Protein AF-A0A7S3FBU4-F1 (afdb_monomer_lite)

InterPro domains:
  IPR026983 Dynein heavy chain [PTHR22878] (1-95)
  IPR027417 P-loop containing nucleoside triphosphate hydrolase [G3DSA:3.40.50.300] (1-99)
  IPR035706 Dynein heavy chain, ATP-binding dynein motor region [PF12781] (2-96)

Structure (mmCIF, N/CA/C/O backbone):
data_AF-A0A7S3FBU4-F1
#
_entry.id   AF-A0A7S3FBU4-F1
#
loop_
_atom_site.group_PDB
_atom_site.id
_atom_site.type_symbol
_atom_site.label_atom_id
_atom_site.label_alt_id
_atom_site.label_comp_id
_atom_site.label_asym_id
_atom_site.label_entity_id
_atom_site.label_seq_id
_atom_site.pdbx_PDB_ins_code
_atom_site.Cartn_x
_atom_site.Cartn_y
_atom_site.Cartn_z
_atom_site.occupancy
_atom_site.B_iso_or_equiv
_atom_site.auth_seq_id
_atom_site.auth_comp_id
_atom_site.auth_asym_id
_atom_site.auth_atom_id
_atom_site.pdbx_PDB_model_num
ATOM 1 N N . ALA A 1 1 ? -0.542 17.157 -11.291 1.00 58.22 1 ALA A N 1
ATOM 2 C CA . ALA A 1 1 ? -0.640 16.831 -9.850 1.00 58.22 1 ALA A CA 1
ATOM 3 C C . ALA A 1 1 ? -2.084 16.682 -9.351 1.00 58.22 1 ALA A C 1
ATOM 5 O O . ALA A 1 1 ? -2.308 15.803 -8.535 1.00 58.22 1 ALA A O 1
ATOM 6 N N . ALA A 1 2 ? -3.056 17.465 -9.848 1.00 55.47 2 ALA A N 1
ATOM 7 C CA . ALA A 1 2 ? -4.436 17.480 -9.332 1.00 55.47 2 ALA A CA 1
ATOM 8 C C . ALA A 1 2 ? -5.187 16.129 -9.352 1.00 55.47 2 ALA A C 1
ATOM 10 O O . ALA A 1 2 ? -6.014 15.890 -8.480 1.00 55.47 2 ALA A O 1
ATOM 11 N N . ILE A 1 3 ? -4.896 15.242 -10.313 1.00 59.12 3 ILE A N 1
ATOM 12 C CA . ILE A 1 3 ? -5.563 13.932 -10.429 1.00 59.12 3 ILE A CA 1
ATOM 13 C C . ILE A 1 3 ? -5.143 13.005 -9.277 1.00 59.12 3 ILE A C 1
ATOM 15 O O . ILE A 1 3 ? -6.001 12.506 -8.565 1.00 59.12 3 ILE A O 1
ATOM 19 N N . ILE A 1 4 ? -3.838 12.870 -9.010 1.00 59.28 4 ILE A N 1
ATOM 20 C CA . ILE A 1 4 ? -3.299 11.992 -7.949 1.00 59.28 4 ILE A CA 1
ATOM 21 C C . ILE A 1 4 ? -3.897 12.326 -6.573 1.00 59.28 4 ILE A C 1
ATOM 23 O O . ILE A 1 4 ? -4.093 11.439 -5.754 1.00 59.28 4 ILE A O 1
ATOM 27 N N . THR A 1 5 ? -4.226 13.597 -6.340 1.00 59.75 5 THR A N 1
ATOM 28 C CA . THR A 1 5 ? -4.751 14.093 -5.064 1.00 59.75 5 THR A CA 1
ATOM 29 C C . THR A 1 5 ? -6.278 14.077 -4.952 1.00 59.75 5 THR A C 1
ATOM 31 O O . THR A 1 5 ? -6.781 14.282 -3.858 1.00 59.75 5 THR A O 1
ATOM 34 N N . LYS A 1 6 ? -7.033 13.898 -6.050 1.00 61.91 6 LYS A N 1
ATOM 35 C CA . LYS A 1 6 ? -8.511 14.014 -6.056 1.00 61.91 6 LYS A CA 1
ATOM 36 C C . LYS A 1 6 ? -9.246 12.824 -6.693 1.00 61.91 6 LYS A C 1
A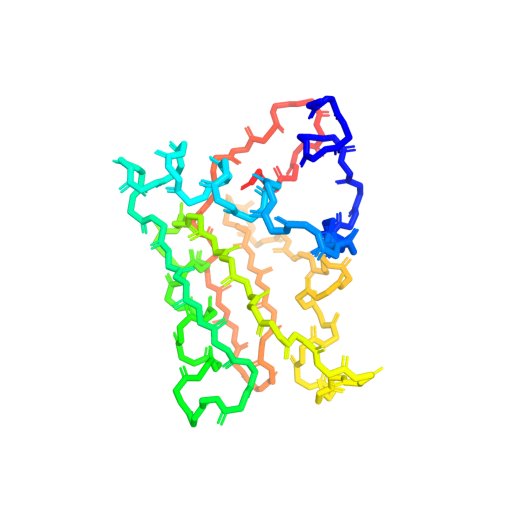TOM 38 O O . LYS A 1 6 ? -10.417 12.940 -7.050 1.00 61.91 6 LYS A O 1
ATOM 43 N N . CYS A 1 7 ? -8.595 11.674 -6.867 1.00 63.25 7 CYS A N 1
ATOM 44 C CA . CYS A 1 7 ? -9.251 10.501 -7.445 1.00 63.25 7 CYS A CA 1
ATOM 45 C C . CYS A 1 7 ? -10.197 9.800 -6.455 1.00 63.25 7 CYS A C 1
ATOM 47 O O . CYS A 1 7 ? -9.902 9.638 -5.271 1.00 63.25 7 CYS A O 1
ATOM 49 N N . SER A 1 8 ? -11.330 9.311 -6.970 1.00 66.06 8 SER A N 1
ATOM 50 C CA . SER A 1 8 ? -12.269 8.459 -6.228 1.00 66.06 8 SER A CA 1
ATOM 51 C C . SER A 1 8 ? -11.727 7.045 -5.996 1.00 66.06 8 SER A C 1
ATOM 53 O O . SER A 1 8 ? -12.088 6.419 -5.005 1.00 66.06 8 SER A O 1
ATOM 55 N N . ARG A 1 9 ? -10.807 6.571 -6.845 1.00 74.56 9 ARG A N 1
ATOM 56 C CA . ARG A 1 9 ? -10.044 5.315 -6.712 1.00 74.56 9 ARG A CA 1
ATOM 57 C C . ARG A 1 9 ? -8.551 5.610 -6.583 1.00 74.56 9 ARG A C 1
ATOM 59 O O . ARG A 1 9 ? -8.116 6.704 -6.931 1.00 74.56 9 ARG A O 1
ATOM 66 N N . TRP A 1 10 ? -7.761 4.638 -6.136 1.00 84.56 10 TRP A N 1
ATOM 67 C CA . TRP A 1 10 ? -6.304 4.784 -6.153 1.00 84.56 10 TRP A CA 1
ATOM 68 C C . TRP A 1 10 ? -5.800 4.962 -7.596 1.00 84.56 10 TRP A C 1
ATOM 70 O O . TRP A 1 10 ? -6.209 4.195 -8.474 1.00 84.56 10 TRP A O 1
ATOM 80 N N . PRO A 1 11 ? -4.961 5.975 -7.877 1.00 85.81 11 PRO A N 1
ATOM 81 C CA . PRO A 1 11 ? -4.502 6.245 -9.231 1.00 85.81 11 PRO A CA 1
ATOM 82 C C . PRO A 1 11 ? -3.536 5.154 -9.705 1.00 85.81 11 PRO A C 1
ATOM 84 O O . PRO A 1 11 ? -2.518 4.894 -9.068 1.00 85.81 11 PRO A O 1
ATOM 87 N N . LEU A 1 12 ? -3.828 4.559 -10.862 1.00 87.19 12 LEU A N 1
ATOM 88 C CA . LEU A 1 12 ? -2.881 3.715 -11.585 1.00 87.19 12 LEU A CA 1
ATOM 89 C C . LEU A 1 12 ? -2.053 4.590 -12.528 1.00 87.19 12 LEU A C 1
ATOM 91 O O . LEU A 1 12 ? -2.605 5.310 -13.359 1.00 87.19 12 LEU A O 1
ATOM 95 N N . ILE A 1 13 ? -0.729 4.522 -12.405 1.00 87.44 13 ILE A N 1
ATOM 96 C CA . ILE A 1 13 ? 0.197 5.304 -13.225 1.00 87.44 13 ILE A CA 1
ATOM 97 C C . ILE A 1 13 ? 0.905 4.366 -14.203 1.00 87.44 13 ILE A C 1
ATOM 99 O O . ILE A 1 13 ? 1.631 3.465 -13.789 1.00 87.44 13 ILE A O 1
ATOM 103 N N . ILE A 1 14 ? 0.722 4.612 -15.501 1.00 87.69 14 ILE A N 1
ATOM 104 C CA . ILE A 1 14 ? 1.491 3.972 -16.573 1.00 87.69 14 ILE A CA 1
ATOM 105 C C . ILE A 1 14 ? 2.615 4.936 -16.956 1.00 87.69 14 ILE A C 1
ATOM 107 O O . ILE A 1 14 ? 2.371 5.958 -17.594 1.00 87.69 14 ILE A O 1
ATOM 111 N N . ASP A 1 15 ? 3.838 4.634 -16.526 1.00 85.00 15 ASP A N 1
ATOM 112 C CA . ASP A 1 15 ? 4.996 5.522 -16.667 1.00 85.00 15 ASP A CA 1
ATOM 113 C C . ASP A 1 15 ? 6.172 4.802 -17.348 1.00 85.00 15 ASP A C 1
ATOM 115 O O . ASP A 1 15 ? 7.029 4.234 -16.667 1.00 85.00 15 ASP A O 1
ATOM 119 N N . PRO A 1 16 ? 6.240 4.809 -18.693 1.00 82.75 16 PRO A N 1
ATOM 120 C CA . PRO A 1 16 ? 7.308 4.134 -19.430 1.00 82.75 16 PRO A CA 1
ATOM 121 C C . PRO A 1 16 ? 8.690 4.767 -19.207 1.00 82.75 16 PRO A C 1
ATOM 123 O O . PRO A 1 16 ? 9.701 4.121 -19.465 1.00 82.75 16 PRO A O 1
ATOM 126 N N . GLN A 1 17 ? 8.751 6.020 -18.740 1.00 87.25 17 GLN A N 1
ATOM 127 C CA . GLN A 1 17 ? 10.003 6.754 -18.519 1.00 87.25 17 GLN A CA 1
ATOM 128 C C . GLN A 1 17 ? 10.425 6.791 -17.041 1.00 87.25 17 GLN A C 1
ATOM 130 O O . GLN A 1 17 ? 11.467 7.362 -16.721 1.00 87.25 17 GLN A O 1
ATOM 135 N N . LEU A 1 18 ? 9.632 6.195 -16.143 1.00 87.62 18 LEU A N 1
ATOM 136 C CA . LEU A 1 18 ? 9.840 6.150 -14.689 1.00 87.62 18 LEU A CA 1
ATOM 137 C C . LEU A 1 18 ? 9.984 7.528 -14.007 1.00 87.62 18 LEU A C 1
ATOM 139 O O . LEU A 1 18 ? 10.452 7.615 -12.865 1.00 87.62 18 LEU A O 1
ATOM 143 N N . GLN A 1 19 ? 9.584 8.616 -14.671 1.00 88.50 19 GLN A N 1
ATOM 144 C CA . GLN A 1 19 ? 9.700 9.972 -14.129 1.00 88.50 19 GLN A CA 1
ATOM 145 C C . GLN A 1 19 ? 8.674 10.237 -13.023 1.00 88.50 19 GLN A C 1
ATOM 147 O O . GLN A 1 19 ? 9.018 10.801 -11.983 1.00 88.50 19 GLN A O 1
ATOM 152 N N . GLY A 1 20 ? 7.430 9.799 -13.218 1.00 87.50 20 GLY A N 1
ATOM 153 C CA . GLY A 1 20 ? 6.351 9.905 -12.242 1.00 87.50 20 GLY A CA 1
ATOM 154 C C . GLY A 1 20 ? 6.623 9.059 -11.003 1.00 87.50 20 GLY A C 1
ATOM 155 O O . GLY A 1 20 ? 6.521 9.564 -9.886 1.00 87.50 20 GLY A O 1
ATOM 156 N N . VAL A 1 21 ? 7.065 7.813 -11.188 1.00 89.38 21 VAL A N 1
ATOM 157 C CA . VAL A 1 21 ? 7.462 6.932 -10.074 1.00 89.38 21 VAL A CA 1
ATOM 158 C C . VAL A 1 21 ? 8.611 7.551 -9.273 1.00 89.38 21 VAL A C 1
ATOM 160 O O . VAL A 1 21 ? 8.538 7.648 -8.046 1.00 89.38 21 VAL A O 1
ATOM 163 N N . THR A 1 22 ? 9.652 8.039 -9.955 1.00 91.31 22 THR A N 1
ATOM 164 C CA . THR A 1 22 ? 10.797 8.692 -9.300 1.00 91.31 22 THR A CA 1
ATOM 165 C C . THR A 1 22 ? 10.376 9.950 -8.543 1.00 91.31 22 THR A C 1
ATOM 167 O O . THR A 1 22 ? 10.855 10.196 -7.435 1.00 91.31 22 THR A O 1
ATOM 170 N N . TRP A 1 23 ? 9.475 10.746 -9.119 1.00 90.12 23 TRP A N 1
ATOM 171 C CA . TRP A 1 23 ? 8.957 11.950 -8.482 1.00 90.12 23 TRP A CA 1
ATOM 172 C C . TRP A 1 23 ? 8.144 11.632 -7.220 1.00 90.12 23 TRP A C 1
ATOM 174 O O . TRP A 1 23 ? 8.399 12.245 -6.185 1.00 90.12 23 TRP A O 1
ATOM 184 N N . ILE A 1 24 ? 7.242 10.642 -7.266 1.00 89.62 24 ILE A N 1
ATOM 185 C CA . ILE A 1 24 ? 6.454 10.204 -6.098 1.00 89.62 24 ILE A CA 1
ATOM 186 C C . ILE A 1 24 ? 7.376 9.701 -4.993 1.00 89.62 24 ILE A C 1
ATOM 188 O O . ILE A 1 24 ? 7.253 10.144 -3.854 1.00 89.62 24 ILE A O 1
ATOM 192 N N . ARG A 1 25 ? 8.349 8.841 -5.327 1.00 90.44 25 ARG A N 1
ATOM 193 C CA . ARG A 1 25 ? 9.317 8.342 -4.343 1.00 90.44 25 ARG A CA 1
ATOM 194 C C . ARG A 1 25 ? 10.069 9.477 -3.661 1.00 90.44 25 ARG A C 1
ATOM 196 O O . ARG A 1 25 ? 10.136 9.511 -2.440 1.00 90.44 25 ARG A O 1
ATOM 203 N N . LYS A 1 26 ? 10.604 10.427 -4.433 1.00 91.06 26 LYS A N 1
ATOM 204 C CA . LYS A 1 26 ? 11.327 11.576 -3.869 1.00 91.06 26 LYS A CA 1
ATOM 205 C C . LYS A 1 26 ? 10.431 12.443 -2.987 1.00 91.06 26 LYS A C 1
ATOM 207 O O . LYS A 1 26 ? 10.881 12.892 -1.940 1.00 91.06 26 LYS A O 1
ATOM 212 N N . ARG A 1 27 ? 9.187 12.677 -3.410 1.00 88.81 27 ARG A N 1
ATOM 213 C CA . ARG A 1 27 ? 8.239 13.534 -2.694 1.00 88.81 27 ARG A CA 1
ATOM 214 C C . ARG A 1 27 ? 7.745 12.907 -1.392 1.00 88.81 27 ARG A C 1
ATOM 216 O O . ARG A 1 27 ? 7.707 13.598 -0.386 1.00 88.81 27 ARG A O 1
ATOM 223 N N . GLU A 1 28 ? 7.384 11.627 -1.411 1.00 88.94 28 GLU A N 1
ATOM 224 C CA . GLU A 1 28 ? 6.739 10.951 -0.278 1.00 88.94 28 GLU A CA 1
ATOM 225 C C . GLU A 1 28 ? 7.728 10.205 0.630 1.00 88.94 28 GLU A C 1
ATOM 227 O O . GLU A 1 28 ? 7.360 9.774 1.720 1.00 88.94 28 GLU A O 1
ATOM 232 N N . SER A 1 29 ? 9.005 10.074 0.244 1.00 89.69 29 SER A N 1
ATOM 233 C CA . SER A 1 29 ? 10.020 9.436 1.099 1.00 89.69 29 SER A CA 1
ATOM 234 C C . SER A 1 29 ? 10.156 10.118 2.463 1.00 89.69 29 SER A C 1
ATOM 236 O O . SER A 1 29 ? 10.432 9.434 3.444 1.00 89.69 29 SER A O 1
ATOM 238 N N . VAL A 1 30 ? 9.957 11.437 2.542 1.00 89.69 30 VAL A N 1
ATOM 239 C CA . VAL A 1 30 ? 9.991 12.184 3.813 1.00 89.69 30 VAL A CA 1
ATOM 240 C C . VAL A 1 30 ? 8.790 11.878 4.713 1.00 89.69 30 VAL A C 1
ATOM 242 O O . VAL A 1 30 ? 8.883 12.049 5.923 1.00 89.69 30 VAL A O 1
ATOM 245 N N . ASN A 1 31 ? 7.698 11.372 4.133 1.00 87.44 31 ASN A N 1
ATOM 246 C CA . ASN A 1 31 ? 6.469 10.979 4.822 1.00 87.44 31 ASN A CA 1
ATOM 247 C C . ASN A 1 31 ? 6.447 9.476 5.162 1.00 87.44 31 ASN A C 1
ATOM 249 O O . ASN A 1 31 ? 5.414 8.953 5.568 1.00 87.44 31 ASN A O 1
ATOM 253 N N . GLY A 1 32 ? 7.566 8.763 4.978 1.00 90.06 32 GLY A N 1
ATOM 254 C CA . GLY A 1 32 ? 7.662 7.335 5.285 1.00 90.06 32 GLY A CA 1
ATOM 255 C C . GLY A 1 32 ? 7.065 6.414 4.218 1.00 90.06 32 GLY A C 1
ATOM 256 O O . GLY A 1 32 ? 6.573 5.343 4.564 1.00 90.06 32 GLY A O 1
ATOM 257 N N . LEU A 1 33 ? 7.112 6.812 2.938 1.00 92.19 33 LEU A N 1
ATOM 258 C CA . LEU A 1 33 ? 6.624 6.011 1.808 1.00 92.19 33 LEU A CA 1
ATOM 259 C C . LEU A 1 33 ? 7.043 4.534 1.893 1.00 92.19 33 LEU A C 1
ATOM 261 O O . LEU A 1 33 ? 8.227 4.197 1.828 1.00 92.19 33 LEU A O 1
ATOM 265 N N . ILE A 1 34 ? 6.051 3.649 1.901 1.00 93.75 34 ILE A N 1
ATOM 266 C CA . ILE A 1 34 ? 6.232 2.210 1.742 1.00 93.75 34 ILE A CA 1
ATOM 267 C C . ILE A 1 34 ? 6.173 1.893 0.247 1.00 93.75 34 ILE A C 1
ATOM 269 O O . ILE A 1 34 ? 5.146 2.078 -0.399 1.00 93.75 34 ILE A O 1
ATOM 273 N N . SER A 1 35 ? 7.281 1.415 -0.320 1.00 93.50 35 SER A N 1
ATOM 274 C CA . SER A 1 35 ? 7.327 0.911 -1.700 1.00 93.50 35 SER A CA 1
ATOM 275 C C . SER A 1 35 ? 7.370 -0.612 -1.689 1.00 93.50 35 SER A C 1
ATOM 277 O O . SER A 1 35 ? 8.258 -1.199 -1.070 1.00 93.50 35 SER A O 1
ATOM 279 N N . VAL A 1 36 ? 6.426 -1.261 -2.366 1.00 94.56 36 VAL A N 1
ATOM 280 C CA . VAL A 1 36 ? 6.335 -2.726 -2.404 1.00 94.56 36 VAL A CA 1
ATOM 281 C C . VAL A 1 36 ? 5.931 -3.208 -3.795 1.00 94.56 36 VAL A C 1
ATOM 283 O O . VAL A 1 36 ? 5.311 -2.469 -4.549 1.00 94.56 36 VAL A O 1
ATOM 286 N N . GLN A 1 37 ? 6.308 -4.431 -4.165 1.00 93.12 37 GLN A N 1
ATOM 287 C CA . GLN A 1 37 ? 5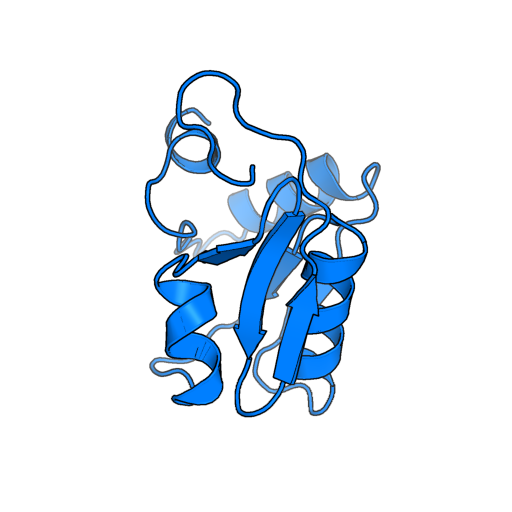.885 -5.072 -5.416 1.00 93.12 37 GLN A CA 1
ATOM 288 C C . GLN A 1 37 ? 4.838 -6.140 -5.119 1.00 93.12 37 GLN A C 1
ATOM 290 O O . GLN A 1 37 ? 4.937 -6.820 -4.099 1.00 93.12 37 GLN A O 1
ATOM 295 N N . GLN A 1 38 ? 3.882 -6.329 -6.030 1.00 89.94 38 GLN A N 1
ATOM 296 C CA . GLN A 1 38 ? 2.834 -7.346 -5.878 1.00 89.94 38 GLN A CA 1
ATOM 297 C C . GLN A 1 38 ? 3.402 -8.772 -5.761 1.00 89.94 38 GLN A C 1
ATOM 299 O O . GLN A 1 38 ? 2.841 -9.606 -5.064 1.00 89.94 38 GLN A O 1
ATOM 304 N N . SER A 1 39 ? 4.549 -9.044 -6.390 1.00 89.06 39 SER A N 1
ATOM 305 C CA . SER A 1 39 ? 5.243 -10.338 -6.320 1.00 89.06 39 SER A CA 1
ATOM 306 C C . SER A 1 39 ? 5.905 -10.628 -4.967 1.00 89.06 39 SER A C 1
ATOM 308 O O . SER A 1 39 ? 6.392 -11.737 -4.748 1.00 89.06 39 SER A O 1
ATOM 310 N N . ASN A 1 40 ? 5.974 -9.648 -4.061 1.00 91.00 40 ASN A N 1
ATOM 311 C CA . ASN A 1 40 ? 6.582 -9.839 -2.753 1.00 91.00 40 ASN A CA 1
ATOM 312 C C . ASN A 1 40 ? 5.629 -10.627 -1.839 1.00 91.00 40 ASN A C 1
ATOM 314 O O . ASN A 1 40 ? 4.489 -10.223 -1.631 1.00 91.00 40 ASN A O 1
ATOM 318 N N . ALA A 1 41 ? 6.117 -11.701 -1.214 1.00 89.25 41 ALA A N 1
ATOM 319 C CA . ALA A 1 41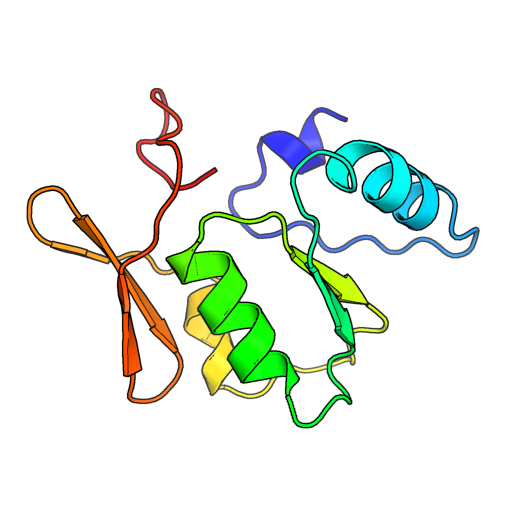 ? 5.336 -12.491 -0.260 1.00 89.25 41 ALA A CA 1
ATOM 320 C C . ALA A 1 41 ? 4.770 -11.652 0.906 1.00 89.25 41 ALA A C 1
ATOM 322 O O . ALA A 1 41 ? 3.714 -11.966 1.447 1.00 89.25 41 ALA A O 1
ATOM 323 N N . ALA A 1 42 ? 5.451 -10.563 1.276 1.00 90.06 42 ALA A N 1
ATOM 324 C CA . ALA A 1 42 ? 5.039 -9.659 2.343 1.00 90.06 42 ALA A CA 1
ATOM 325 C C . ALA A 1 42 ? 4.136 -8.500 1.876 1.00 90.06 42 ALA A C 1
ATOM 327 O O . ALA A 1 42 ? 3.832 -7.621 2.685 1.00 90.06 42 ALA A O 1
ATOM 328 N N . TYR A 1 43 ? 3.707 -8.443 0.606 1.00 92.38 43 TYR A N 1
ATOM 329 C CA . TYR A 1 43 ? 3.024 -7.248 0.094 1.00 92.38 43 TYR A CA 1
ATOM 330 C C . TYR A 1 43 ? 1.710 -6.945 0.830 1.00 92.38 43 TYR A C 1
ATOM 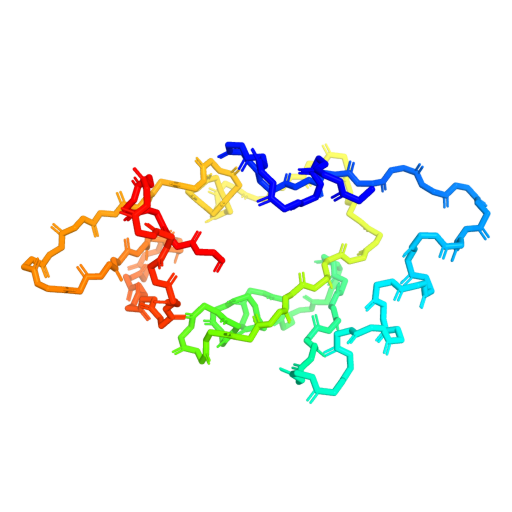332 O O . TYR A 1 43 ? 1.482 -5.792 1.189 1.00 92.38 43 TYR A O 1
ATOM 340 N N . LEU A 1 44 ? 0.890 -7.959 1.134 1.00 92.38 44 LEU A N 1
ATOM 341 C CA . LEU A 1 44 ? -0.352 -7.767 1.895 1.00 92.38 44 LEU A CA 1
ATOM 342 C C . LEU A 1 44 ? -0.076 -7.221 3.299 1.00 92.38 44 LEU A C 1
ATOM 344 O O . LEU A 1 44 ? -0.807 -6.361 3.784 1.00 92.38 44 LEU A O 1
ATOM 348 N N . SER A 1 45 ? 1.009 -7.668 3.934 1.00 93.06 45 SER A N 1
ATOM 349 C CA . SER A 1 45 ? 1.442 -7.143 5.230 1.00 93.06 45 SER A CA 1
ATOM 350 C C . SER A 1 45 ? 1.905 -5.688 5.126 1.00 93.06 45 SER A C 1
ATOM 352 O O . SER A 1 45 ? 1.601 -4.891 6.008 1.00 93.06 45 SER A O 1
ATOM 354 N N . SER A 1 46 ? 2.599 -5.312 4.046 1.00 94.06 46 SER A N 1
ATOM 355 C CA . SER A 1 46 ? 2.982 -3.917 3.786 1.00 94.06 46 SER A CA 1
ATOM 356 C C . SER A 1 46 ? 1.773 -3.015 3.521 1.00 94.06 46 SER A C 1
ATOM 358 O O . SER A 1 46 ? 1.744 -1.895 4.023 1.00 94.06 46 SER A O 1
ATOM 360 N N . VAL A 1 47 ? 0.769 -3.503 2.783 1.00 92.50 47 VAL A N 1
ATOM 361 C CA . VAL A 1 47 ? -0.507 -2.798 2.559 1.00 92.50 47 VAL A CA 1
ATOM 362 C C . VAL A 1 47 ? -1.228 -2.580 3.883 1.00 92.50 47 VAL A C 1
ATOM 364 O O . VAL A 1 47 ? -1.598 -1.451 4.194 1.00 92.50 47 VAL A O 1
ATOM 367 N N . GLN A 1 48 ? -1.374 -3.641 4.683 1.00 92.38 48 GLN A N 1
ATOM 368 C CA . GLN A 1 48 ? -2.001 -3.562 5.999 1.00 92.38 48 GLN A CA 1
ATOM 369 C C . GLN A 1 48 ? -1.307 -2.511 6.871 1.00 92.38 48 GLN A C 1
ATOM 371 O O . GLN A 1 48 ? -1.963 -1.614 7.391 1.00 92.38 48 GLN A O 1
ATOM 376 N N . ARG A 1 49 ? 0.023 -2.578 6.964 1.00 92.62 49 ARG A N 1
ATOM 377 C CA . ARG A 1 49 ? 0.811 -1.628 7.748 1.00 92.62 49 ARG A CA 1
ATOM 378 C C . ARG A 1 49 ? 0.620 -0.185 7.276 1.00 92.62 49 ARG A C 1
ATOM 380 O O . ARG A 1 49 ? 0.434 0.700 8.101 1.00 92.62 49 ARG A O 1
ATOM 387 N N . ALA A 1 50 ? 0.646 0.055 5.965 1.00 91.81 50 ALA A N 1
ATOM 388 C CA . ALA A 1 50 ? 0.443 1.392 5.414 1.00 91.81 50 ALA A CA 1
ATOM 389 C C . ALA A 1 50 ? -0.928 1.968 5.800 1.00 91.81 50 ALA A C 1
ATOM 391 O O . ALA A 1 50 ? -1.028 3.140 6.147 1.00 91.81 50 ALA A O 1
ATOM 392 N N . MET A 1 51 ? -1.968 1.132 5.798 1.00 90.38 51 MET A N 1
ATOM 393 C CA . MET A 1 51 ? -3.322 1.523 6.192 1.00 90.38 51 MET A CA 1
ATOM 394 C C . MET A 1 51 ? -3.444 1.797 7.699 1.00 90.38 51 MET A C 1
ATOM 396 O O . MET A 1 51 ? -4.100 2.760 8.090 1.00 90.38 51 MET A O 1
ATOM 400 N N . GLU A 1 52 ? -2.822 0.970 8.542 1.00 91.12 52 GLU A N 1
ATOM 401 C CA . GLU A 1 52 ? -2.838 1.117 10.008 1.00 91.12 52 GLU A CA 1
ATOM 402 C C . GLU A 1 52 ? -2.031 2.329 10.486 1.00 91.12 52 GLU A C 1
ATOM 404 O O . GLU A 1 52 ? -2.431 3.003 11.432 1.00 91.12 52 GLU A O 1
ATOM 409 N N . GLU A 1 53 ? -0.899 2.612 9.836 1.00 90.62 53 GLU A N 1
ATOM 410 C CA . GLU A 1 53 ? 0.011 3.708 10.194 1.00 90.62 53 GLU A CA 1
ATOM 411 C C . GLU A 1 53 ? -0.263 5.000 9.402 1.00 90.62 53 GLU A C 1
ATOM 413 O O . GLU A 1 53 ? 0.347 6.029 9.686 1.00 90.62 53 GLU A O 1
ATOM 418 N N . GLY A 1 54 ? -1.167 4.977 8.419 1.00 88.12 54 GLY A N 1
ATOM 419 C CA . GLY A 1 54 ? -1.466 6.133 7.568 1.00 88.12 54 GLY A CA 1
ATOM 420 C C . GLY A 1 54 ? -0.293 6.588 6.711 1.00 88.12 54 GLY A C 1
ATOM 421 O O . GLY A 1 54 ? -0.126 7.782 6.463 1.00 88.12 54 GLY A O 1
ATOM 422 N N . LEU A 1 55 ? 0.544 5.639 6.294 1.00 89.88 55 LEU A N 1
ATOM 423 C CA . LEU A 1 55 ? 1.737 5.909 5.504 1.00 89.88 55 LEU A CA 1
ATOM 424 C C . LEU A 1 55 ? 1.419 5.863 4.006 1.00 89.88 55 LEU A C 1
ATOM 426 O O . LEU A 1 55 ? 0.648 5.002 3.568 1.00 89.88 55 LEU A O 1
ATOM 430 N N . PRO A 1 56 ? 2.060 6.716 3.186 1.00 90.12 56 PRO A N 1
ATOM 431 C CA . PRO A 1 56 ? 1.951 6.610 1.739 1.00 90.12 56 PRO A CA 1
ATOM 432 C C . PRO A 1 56 ? 2.398 5.222 1.267 1.00 90.12 56 PRO A C 1
ATOM 434 O O . PRO A 1 56 ? 3.439 4.717 1.692 1.00 90.12 56 PRO A O 1
ATOM 437 N N . LEU A 1 57 ? 1.637 4.619 0.353 1.00 91.69 57 LEU A N 1
ATOM 438 C CA . LEU A 1 57 ? 1.951 3.326 -0.250 1.00 91.69 57 LEU A CA 1
ATOM 439 C C . LEU A 1 57 ? 2.113 3.480 -1.762 1.00 91.69 57 LEU A C 1
ATOM 441 O O . LEU A 1 57 ? 1.220 3.973 -2.448 1.00 91.69 57 LEU A O 1
ATOM 445 N N . LEU A 1 58 ? 3.231 2.991 -2.290 1.00 92.94 58 LEU A N 1
ATOM 446 C CA . LEU A 1 58 ? 3.468 2.848 -3.719 1.00 92.94 58 LEU A CA 1
ATOM 447 C C . LEU A 1 58 ? 3.605 1.365 -4.056 1.00 92.94 58 LEU A C 1
ATOM 449 O O . LEU A 1 58 ? 4.590 0.717 -3.693 1.00 92.94 58 LEU A O 1
ATOM 453 N N . LEU A 1 59 ? 2.609 0.838 -4.765 1.00 92.50 59 LEU A N 1
ATOM 454 C CA . LEU A 1 59 ? 2.660 -0.511 -5.305 1.00 92.50 59 LEU A CA 1
ATOM 455 C C . LEU A 1 59 ? 3.271 -0.484 -6.708 1.00 92.50 59 LEU A C 1
ATOM 457 O O . LEU A 1 59 ? 2.745 0.140 -7.627 1.00 92.50 59 LEU A O 1
ATOM 461 N N . GLU A 1 60 ? 4.397 -1.162 -6.865 1.00 90.88 60 GLU A N 1
ATOM 462 C CA . GLU A 1 60 ? 5.191 -1.156 -8.086 1.00 90.88 60 GLU A CA 1
ATOM 463 C C . GLU A 1 60 ? 5.030 -2.447 -8.867 1.00 90.88 60 GLU A C 1
ATOM 465 O O . GLU A 1 60 ? 4.818 -3.516 -8.290 1.00 90.88 60 GLU A O 1
ATOM 470 N N . LYS A 1 61 ? 5.211 -2.344 -10.190 1.00 88.00 61 LYS A N 1
ATOM 471 C CA . LYS A 1 61 ? 5.128 -3.486 -11.112 1.00 88.00 61 LYS A CA 1
ATOM 472 C C . LYS A 1 61 ? 3.857 -4.307 -10.871 1.00 88.00 61 LYS A C 1
ATOM 474 O O . LYS A 1 61 ? 3.914 -5.527 -10.737 1.00 88.00 61 LYS A O 1
ATOM 479 N N . VAL A 1 62 ? 2.731 -3.606 -10.754 1.00 88.81 62 VAL A N 1
ATOM 480 C CA . VAL A 1 62 ? 1.420 -4.237 -10.618 1.00 88.81 62 VAL A CA 1
ATOM 481 C C . VAL A 1 62 ? 1.160 -5.127 -11.828 1.00 88.81 62 VAL A C 1
ATOM 483 O O . VAL A 1 62 ? 1.457 -4.741 -12.960 1.00 88.81 62 VAL A O 1
ATOM 486 N N . GLY A 1 63 ? 0.676 -6.338 -11.570 1.00 85.69 63 GLY A N 1
ATOM 487 C CA . GLY A 1 63 ? 0.287 -7.281 -12.605 1.00 85.69 63 GLY A CA 1
ATOM 488 C C . GLY A 1 63 ? -1.027 -6.879 -13.271 1.00 85.69 63 GLY A C 1
ATOM 489 O O . GLY A 1 63 ? -1.649 -5.873 -12.935 1.00 85.69 63 GLY A O 1
ATOM 490 N N . GLU A 1 64 ? -1.471 -7.704 -14.214 1.00 85.56 64 GLU A N 1
ATOM 491 C CA . GLU A 1 64 ? -2.739 -7.494 -14.928 1.00 85.56 64 GLU A CA 1
ATOM 492 C C . GLU A 1 64 ? -3.968 -7.728 -14.042 1.00 85.56 64 GLU A C 1
ATOM 494 O O . GLU A 1 64 ? -5.059 -7.245 -14.337 1.00 85.56 64 GLU A O 1
ATOM 499 N N . SER A 1 65 ? -3.798 -8.471 -12.949 1.00 86.62 65 SER A N 1
ATOM 500 C CA . SER A 1 65 ? -4.863 -8.812 -12.015 1.00 86.62 65 SER A CA 1
ATOM 501 C C . SER A 1 65 ? -4.368 -8.775 -10.577 1.00 86.62 65 SER A C 1
ATOM 503 O O . SER A 1 65 ? -3.175 -8.914 -10.295 1.00 86.62 65 SER A O 1
ATOM 505 N N . PHE A 1 66 ? -5.317 -8.579 -9.670 1.00 87.19 66 PHE A N 1
ATOM 506 C CA . PHE A 1 66 ? -5.118 -8.641 -8.234 1.00 87.19 66 PHE A CA 1
ATOM 507 C C . PHE A 1 66 ? -5.896 -9.813 -7.653 1.00 87.19 66 PHE A C 1
ATOM 509 O O . PHE A 1 66 ? -6.964 -10.167 -8.153 1.00 87.19 66 PHE A O 1
ATOM 516 N N . ASP A 1 67 ? -5.385 -10.365 -6.557 1.00 87.31 67 ASP A N 1
ATOM 517 C CA . ASP A 1 67 ? -6.132 -11.325 -5.756 1.00 87.31 67 ASP A CA 1
ATOM 518 C C . ASP A 1 67 ? -7.396 -10.664 -5.190 1.00 87.31 67 ASP A C 1
ATOM 520 O O . ASP A 1 67 ? -7.370 -9.501 -4.776 1.00 87.31 67 ASP A O 1
ATOM 524 N N . ALA A 1 68 ? -8.494 -11.420 -5.092 1.00 88.62 68 ALA A N 1
ATOM 525 C CA . ALA A 1 68 ? -9.791 -10.917 -4.614 1.00 88.62 68 ALA A CA 1
ATOM 526 C C . ALA A 1 68 ? -9.724 -10.266 -3.216 1.00 88.62 68 ALA A C 1
ATOM 528 O O . ALA A 1 68 ? -10.539 -9.412 -2.876 1.00 88.62 68 ALA A O 1
ATOM 529 N N . VAL A 1 69 ? -8.711 -10.628 -2.421 1.00 90.19 69 VAL A N 1
ATOM 530 C CA . VAL A 1 69 ? -8.394 -10.017 -1.123 1.00 90.19 69 VAL A CA 1
ATOM 531 C C . VAL A 1 69 ? -8.203 -8.495 -1.208 1.00 90.19 69 VAL A C 1
ATOM 533 O O . VAL A 1 69 ? -8.504 -7.794 -0.245 1.00 90.19 69 VAL A O 1
ATOM 536 N N . MET A 1 70 ? -7.744 -7.975 -2.353 1.00 89.56 70 MET A N 1
ATOM 537 C CA . MET A 1 70 ? -7.496 -6.548 -2.583 1.00 89.56 70 MET A CA 1
ATOM 538 C C . MET A 1 70 ? -8.695 -5.768 -3.074 1.00 89.56 70 MET A C 1
ATOM 540 O O . MET A 1 70 ? -8.635 -4.539 -3.076 1.00 89.56 70 MET A O 1
ATOM 544 N N . GLU A 1 71 ? -9.759 -6.440 -3.504 1.00 88.62 71 GLU A N 1
ATOM 545 C CA . GLU A 1 71 ? -10.923 -5.780 -4.092 1.00 88.62 71 GLU A CA 1
ATOM 546 C C . GLU A 1 71 ? -11.448 -4.632 -3.206 1.00 88.62 71 GLU A C 1
ATOM 548 O O . GLU A 1 71 ? -11.616 -3.518 -3.715 1.00 88.62 71 GLU A O 1
ATOM 553 N N . PRO A 1 72 ? -11.591 -4.801 -1.870 1.00 89.00 72 PRO A N 1
ATOM 554 C CA . PRO A 1 72 ? -12.034 -3.709 -1.006 1.00 89.00 72 PRO A CA 1
ATOM 555 C C . PRO A 1 72 ? -11.048 -2.533 -0.966 1.00 89.00 72 PRO A C 1
ATOM 557 O O . PRO A 1 72 ? -11.471 -1.377 -0.895 1.00 89.00 72 PRO A O 1
ATOM 560 N N . VAL A 1 73 ? -9.742 -2.810 -1.051 1.00 88.88 73 VAL A N 1
ATOM 561 C CA . VAL A 1 73 ? -8.684 -1.789 -1.067 1.00 88.88 73 VAL A CA 1
ATOM 562 C C . VAL A 1 73 ? -8.728 -0.995 -2.363 1.00 88.88 73 VAL A C 1
ATOM 564 O O . VAL A 1 73 ? -8.792 0.234 -2.329 1.00 88.88 73 VAL A O 1
ATOM 567 N N . LEU A 1 74 ? -8.762 -1.677 -3.509 1.00 86.12 74 LEU A N 1
ATOM 568 C CA . LEU A 1 74 ? -8.781 -1.059 -4.838 1.00 86.12 74 LEU A CA 1
ATOM 569 C C . LEU A 1 74 ? -10.065 -0.261 -5.101 1.00 86.12 74 LEU A C 1
ATOM 571 O O . LEU A 1 74 ? -10.036 0.755 -5.805 1.00 86.12 74 LEU A O 1
ATOM 575 N N . ALA A 1 75 ? -11.183 -0.707 -4.529 1.00 84.88 75 ALA A N 1
ATOM 576 C CA . ALA A 1 75 ? -12.465 -0.015 -4.584 1.00 84.88 75 ALA A CA 1
ATOM 577 C C . ALA A 1 75 ? -12.590 1.129 -3.561 1.00 84.88 75 ALA A C 1
ATOM 579 O O . ALA A 1 75 ? -13.567 1.873 -3.615 1.00 84.88 75 ALA A O 1
ATOM 580 N N . ARG A 1 76 ? -11.634 1.277 -2.628 1.00 84.81 76 ARG A N 1
ATOM 581 C CA . ARG A 1 76 ? -11.739 2.176 -1.461 1.00 84.81 76 ARG A CA 1
ATOM 582 C C . ARG A 1 76 ? -13.042 1.950 -0.681 1.00 84.81 76 ARG A C 1
ATOM 584 O O . ARG A 1 76 ? -13.695 2.894 -0.236 1.00 84.81 76 ARG A O 1
ATOM 591 N N . ALA A 1 77 ? -13.412 0.682 -0.497 1.00 86.88 77 ALA A N 1
ATOM 592 C CA . ALA A 1 77 ? -14.607 0.258 0.226 1.00 86.88 77 ALA A CA 1
ATOM 593 C C . ALA A 1 77 ? -14.414 0.432 1.741 1.00 86.88 77 ALA A C 1
ATOM 595 O O . ALA A 1 77 ? -14.109 -0.508 2.478 1.00 86.88 77 ALA A O 1
ATOM 596 N N . THR A 1 78 ? -14.553 1.673 2.200 1.00 87.12 78 THR A N 1
ATOM 597 C CA . THR A 1 78 ? -14.418 2.032 3.612 1.00 87.12 78 THR A CA 1
ATOM 598 C C . THR A 1 78 ? -15.736 1.861 4.358 1.00 87.12 78 THR A C 1
ATOM 600 O O . THR A 1 78 ? -16.813 2.148 3.838 1.00 87.12 78 THR A O 1
ATOM 603 N N . ILE A 1 79 ? -15.655 1.399 5.602 1.00 88.31 79 ILE A N 1
ATOM 604 C CA . ILE A 1 79 ? -16.791 1.250 6.507 1.00 88.31 79 ILE A CA 1
ATOM 605 C C . ILE A 1 79 ? -16.567 2.196 7.683 1.00 88.31 79 ILE A C 1
ATOM 607 O O . ILE A 1 79 ? -15.530 2.168 8.344 1.00 88.31 79 ILE A O 1
ATOM 611 N N . ARG A 1 80 ? -17.556 3.034 7.985 1.00 85.56 80 ARG A N 1
ATOM 612 C CA . ARG A 1 80 ? -17.496 3.926 9.144 1.00 85.56 80 ARG A CA 1
ATOM 613 C C . ARG A 1 80 ? -18.027 3.209 10.385 1.00 85.56 80 ARG A C 1
ATOM 615 O O . ARG A 1 80 ? -19.213 2.899 10.455 1.00 85.56 80 ARG A O 1
ATOM 622 N N . LYS A 1 81 ? -17.170 2.995 11.388 1.00 86.69 81 LYS A N 1
ATOM 623 C CA . LYS A 1 81 ? -17.548 2.454 12.707 1.00 86.69 81 LYS A CA 1
ATOM 624 C C . LYS A 1 81 ? -17.340 3.530 13.774 1.00 86.69 81 LYS A C 1
ATOM 626 O O . LYS A 1 81 ? -16.247 3.735 14.302 1.00 86.69 81 LYS A O 1
ATOM 631 N N . GLY A 1 82 ? -18.407 4.277 14.064 1.00 85.06 82 GLY A N 1
ATOM 632 C CA . GLY A 1 82 ? -18.364 5.420 14.980 1.00 85.06 82 GLY A CA 1
ATOM 633 C C . GLY A 1 82 ? -17.454 6.542 14.464 1.00 85.06 82 GLY A C 1
ATOM 634 O O . GLY A 1 82 ? -17.760 7.193 13.459 1.00 85.06 82 GLY A O 1
ATOM 635 N N . ARG A 1 83 ? -16.340 6.787 15.169 1.00 82.19 83 ARG A N 1
ATOM 636 C CA . ARG A 1 83 ? -15.317 7.781 14.780 1.00 82.19 83 ARG A CA 1
ATOM 637 C C . ARG A 1 83 ? -14.198 7.201 13.909 1.00 82.19 83 ARG A C 1
ATOM 639 O O . ARG A 1 83 ? -13.491 7.990 13.281 1.00 82.19 83 ARG A O 1
ATOM 646 N N . LYS A 1 84 ? -14.059 5.871 13.874 1.00 83.88 84 LYS A N 1
ATOM 647 C CA . LYS A 1 84 ? -13.027 5.151 13.123 1.00 83.88 84 LYS A CA 1
ATOM 648 C C . LYS A 1 84 ? -13.502 4.828 11.707 1.00 83.88 84 LYS A C 1
ATOM 650 O O . LYS A 1 84 ? -14.698 4.623 11.473 1.00 83.88 84 LYS A O 1
ATOM 655 N N . ILE A 1 85 ? -12.551 4.769 10.784 1.00 87.50 85 ILE A N 1
ATOM 656 C CA . ILE A 1 85 ? -12.750 4.255 9.432 1.00 87.50 85 ILE A CA 1
ATOM 657 C C . ILE A 1 85 ? -12.056 2.901 9.383 1.00 87.50 85 ILE A C 1
ATOM 659 O O . ILE A 1 85 ? -10.899 2.793 9.777 1.00 87.50 85 ILE A O 1
ATOM 663 N N . VAL A 1 86 ? -12.772 1.877 8.936 1.00 90.31 86 VAL A N 1
ATOM 664 C CA . VAL A 1 86 ? -12.241 0.520 8.828 1.00 90.31 86 VAL A CA 1
ATOM 665 C C . VAL A 1 86 ? -12.360 0.022 7.397 1.00 90.31 86 VAL A C 1
ATOM 667 O O . VAL A 1 86 ? -13.241 0.450 6.649 1.00 90.31 86 VAL A O 1
ATOM 670 N N . MET A 1 87 ? -11.483 -0.892 7.010 1.00 90.81 87 MET A N 1
ATOM 671 C CA . MET A 1 87 ? -11.525 -1.556 5.711 1.00 90.81 87 MET A CA 1
ATOM 672 C C . MET A 1 87 ? -11.229 -3.042 5.884 1.00 90.81 87 MET A C 1
ATOM 674 O O . MET A 1 87 ? -10.454 -3.430 6.755 1.00 90.81 87 MET A O 1
ATOM 678 N N . LYS A 1 88 ? -11.864 -3.883 5.067 1.00 90.75 88 LYS A N 1
ATOM 679 C CA . LYS A 1 88 ? -11.604 -5.325 5.066 1.00 90.75 88 LYS A CA 1
ATOM 680 C C . LYS A 1 88 ? -10.448 -5.664 4.132 1.00 90.75 88 LYS A C 1
ATOM 682 O O . LYS A 1 88 ? -10.429 -5.194 3.000 1.00 90.75 88 LYS A O 1
ATOM 687 N N . LEU A 1 89 ? -9.538 -6.513 4.590 1.00 90.12 89 LEU A N 1
ATOM 688 C CA . LEU A 1 89 ? -8.482 -7.119 3.785 1.00 90.12 89 LEU A CA 1
ATOM 689 C C . LEU A 1 89 ? -8.524 -8.631 4.024 1.00 90.12 89 LEU A C 1
ATOM 691 O O . LEU A 1 89 ? -8.043 -9.130 5.044 1.00 90.12 89 LEU A O 1
ATOM 695 N N . GLY A 1 90 ? -9.173 -9.349 3.106 1.00 86.50 90 GLY A N 1
ATOM 696 C CA . GLY A 1 90 ? -9.539 -10.752 3.317 1.00 86.50 90 GLY A CA 1
ATOM 697 C C . GLY A 1 90 ? -10.456 -10.906 4.525 1.00 86.50 90 GLY A C 1
ATOM 698 O O . GLY A 1 90 ? -11.462 -10.205 4.636 1.00 86.50 90 GLY A O 1
ATOM 699 N N . ASP A 1 91 ? -10.068 -11.777 5.454 1.00 85.31 91 ASP A N 1
ATOM 700 C CA . ASP A 1 91 ? -10.816 -12.027 6.691 1.00 85.31 91 ASP A CA 1
ATOM 701 C C . ASP A 1 91 ? -10.493 -11.029 7.817 1.00 85.31 91 ASP A C 1
ATOM 703 O O . ASP A 1 91 ? -11.090 -11.089 8.893 1.00 85.31 91 ASP A O 1
ATOM 707 N N . LYS A 1 92 ? -9.552 -10.100 7.598 1.00 87.00 92 LYS A N 1
ATOM 708 C CA . LYS A 1 92 ? -9.156 -9.105 8.601 1.00 87.00 92 LYS A CA 1
ATOM 709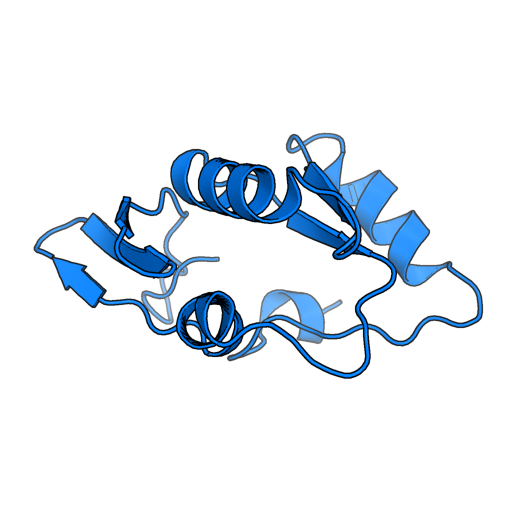 C C . LYS A 1 92 ? -9.901 -7.790 8.406 1.00 87.00 92 LYS A C 1
ATOM 711 O O . LYS A 1 92 ? -10.024 -7.291 7.290 1.00 87.00 92 LYS A O 1
ATOM 716 N N . GLU A 1 93 ? -10.336 -7.191 9.509 1.00 90.81 93 GLU A N 1
ATOM 717 C CA . GLU A 1 93 ? -10.735 -5.784 9.551 1.00 90.81 93 GLU A CA 1
ATOM 718 C C . GLU A 1 93 ? -9.552 -4.940 10.023 1.00 90.81 93 GLU A C 1
ATOM 720 O O . GLU A 1 93 ? -8.963 -5.219 11.065 1.00 90.81 93 GLU A O 1
ATOM 725 N N . ILE A 1 94 ? -9.212 -3.918 9.243 1.00 91.44 94 ILE A N 1
ATOM 726 C CA . ILE A 1 94 ? -8.106 -3.004 9.507 1.00 91.44 94 ILE A CA 1
ATOM 727 C C . ILE A 1 94 ? -8.683 -1.645 9.891 1.00 91.44 94 ILE A C 1
ATOM 729 O O . ILE A 1 94 ? -9.455 -1.056 9.128 1.00 91.44 94 ILE A O 1
ATOM 733 N N . ASP A 1 95 ? -8.285 -1.146 11.060 1.00 91.31 95 ASP A N 1
ATOM 734 C CA . ASP A 1 95 ? -8.526 0.235 11.471 1.00 91.31 95 ASP A CA 1
ATOM 735 C C . ASP A 1 95 ? -7.586 1.144 10.674 1.00 91.31 95 ASP A C 1
ATOM 737 O O . ASP A 1 95 ? -6.370 1.083 10.842 1.00 91.31 95 ASP A O 1
ATOM 741 N N . MET A 1 96 ? -8.137 1.984 9.799 1.00 87.50 96 MET A N 1
ATOM 742 C CA . MET A 1 96 ? -7.321 2.887 8.997 1.00 87.50 96 MET A CA 1
ATOM 743 C C . MET A 1 96 ? -6.999 4.159 9.771 1.00 87.50 96 MET A C 1
ATOM 745 O O . MET A 1 96 ? -7.904 4.884 10.205 1.00 87.50 96 MET A O 1
ATOM 749 N N . LEU A 1 97 ? -5.708 4.464 9.876 1.00 82.12 97 LEU A N 1
ATOM 750 C CA . LEU A 1 97 ? -5.242 5.782 10.262 1.00 82.12 97 LEU A CA 1
ATOM 751 C C . LEU A 1 97 ? -5.140 6.604 8.985 1.00 82.12 97 LEU A C 1
ATOM 753 O O . LEU A 1 97 ? -4.251 6.412 8.173 1.00 82.12 97 LEU A O 1
ATOM 757 N N . SER A 1 98 ? -6.083 7.504 8.761 1.00 66.38 98 SER A N 1
ATOM 758 C CA . SER A 1 98 ? -5.966 8.449 7.659 1.00 66.38 98 SER A CA 1
ATOM 759 C C . SER A 1 98 ? -6.459 9.806 8.114 1.00 66.38 98 SER A C 1
ATOM 761 O O . SER A 1 98 ? -7.394 9.920 8.920 1.00 66.38 98 SER A O 1
ATOM 763 N N . LEU A 1 99 ? -5.781 10.839 7.619 1.00 57.50 99 LEU A N 1
ATOM 764 C CA . LEU A 1 99 ? -6.285 12.195 7.704 1.00 57.50 99 LEU A CA 1
ATOM 765 C C . LEU A 1 99 ? -7.607 12.220 6.933 1.00 57.50 99 LEU A C 1
ATOM 767 O O . LEU A 1 99 ? -7.755 11.614 5.877 1.00 57.50 99 LEU A O 1
ATOM 771 N N . LYS A 1 100 ? -8.624 12.853 7.503 1.00 54.31 100 LYS A N 1
ATOM 772 C CA . LYS A 1 100 ? -9.884 12.997 6.780 1.00 54.31 100 LYS A CA 1
ATOM 773 C C . LYS A 1 100 ? -9.686 14.097 5.761 1.00 54.31 100 LYS A C 1
ATOM 775 O O . LYS A 1 100 ? -9.282 15.197 6.128 1.00 54.31 100 LYS A O 1
ATOM 780 N N . ASP A 1 101 ? -10.017 13.817 4.513 1.00 56.47 101 ASP A N 1
ATOM 781 C CA . ASP A 1 101 ? -10.368 14.888 3.602 1.00 56.47 101 ASP A CA 1
ATOM 782 C C . ASP A 1 101 ? -11.663 15.519 4.147 1.00 56.47 101 ASP A C 1
ATOM 784 O O . ASP A 1 101 ? -12.694 14.848 4.249 1.00 56.47 101 ASP A O 1
ATOM 788 N N . GLU A 1 102 ? -11.594 16.769 4.617 1.00 47.59 102 GLU A N 1
ATOM 789 C CA . GLU A 1 102 ? -12.719 17.433 5.301 1.00 47.59 102 GLU A CA 1
ATOM 790 C C . GLU A 1 102 ? -13.945 17.615 4.391 1.00 47.59 102 GLU A C 1
ATOM 792 O O . GLU A 1 102 ? -15.064 17.751 4.885 1.00 47.59 102 GLU A O 1
ATOM 797 N N . GLU A 1 103 ? -13.747 17.570 3.073 1.00 51.03 103 GLU A N 1
ATOM 798 C CA . GLU A 1 103 ? -14.762 17.836 2.054 1.00 51.03 103 GLU A CA 1
ATOM 799 C C . GLU A 1 103 ? -15.513 16.555 1.643 1.00 51.03 103 GLU A C 1
ATOM 801 O O . GLU A 1 103 ? -16.736 16.556 1.501 1.00 51.03 103 GLU A O 1
ATOM 806 N N . SER A 1 104 ? -14.802 15.432 1.508 1.00 55.88 104 SER A N 1
ATOM 807 C CA . SER A 1 104 ? -15.366 14.133 1.112 1.00 55.88 104 SER A CA 1
ATOM 808 C C . SER A 1 104 ? -15.596 13.169 2.280 1.00 55.88 104 SER A C 1
ATOM 810 O O . SER A 1 104 ? -16.293 12.164 2.125 1.00 55.88 104 SER A O 1
ATOM 812 N N . GLY A 1 105 ? -15.013 13.441 3.452 1.00 54.59 105 GLY A N 1
ATOM 813 C CA . GLY A 1 105 ? -15.026 12.542 4.609 1.00 54.59 105 GLY A CA 1
ATOM 814 C C . GLY A 1 105 ? -14.263 11.232 4.386 1.00 54.59 105 GLY A C 1
ATOM 815 O O . GLY A 1 105 ? -14.338 10.332 5.229 1.00 54.59 105 GLY A O 1
ATOM 816 N N . MET A 1 106 ? -13.552 11.121 3.262 1.00 56.00 106 MET A N 1
ATOM 817 C CA . MET A 1 106 ? -12.799 9.941 2.866 1.00 56.00 106 MET A CA 1
ATOM 818 C C . MET A 1 106 ? -11.370 9.998 3.421 1.00 56.00 106 MET A C 1
ATOM 820 O O . MET A 1 106 ? -10.836 11.087 3.641 1.00 56.00 106 MET A O 1
ATOM 824 N N . PRO A 1 107 ? -10.730 8.837 3.622 1.00 59.06 107 PRO A N 1
ATOM 825 C CA . PRO A 1 107 ? -9.289 8.757 3.832 1.00 59.06 107 PRO A CA 1
ATOM 826 C C . PRO A 1 107 ? -8.529 9.399 2.663 1.00 59.06 107 PRO A C 1
ATOM 828 O O . PRO A 1 107 ? -8.767 8.990 1.515 1.00 59.06 107 PRO A O 1
ATOM 831 N N . VAL A 1 108 ? -7.649 10.369 2.942 1.00 58.22 108 VAL A N 1
ATOM 832 C CA . VAL A 1 108 ? -6.587 10.785 1.999 1.00 58.22 108 VAL A CA 1
ATOM 833 C C . VAL A 1 108 ? -5.470 9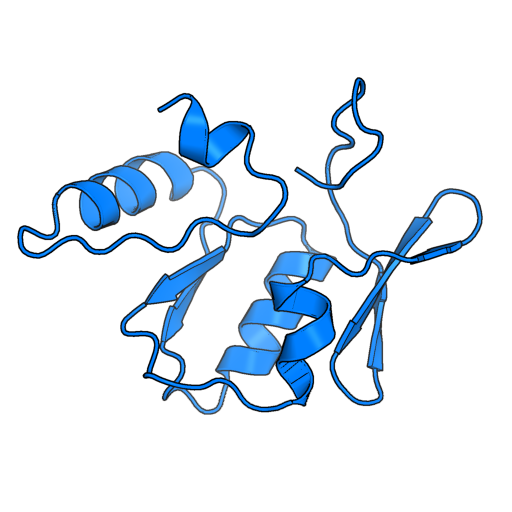.756 1.974 1.00 58.22 108 VAL A C 1
ATOM 835 O O . VAL A 1 108 ? -5.176 9.180 3.051 1.00 58.22 108 VAL A O 1
#

Radius of gyration: 13.89 Å; chains: 1; bounding box: 30×30×34 Å

Organism: NCBI:txid156174

Secondary structure (DSSP, 8-state):
-HHHHH-SSPPP---TTSHHHHHHHHHHGGGT-EEEETTSTTHHHHHHHHHHHT--EEEES--S---GGGHHHHTT-EEEETTEEEEEETTEEEEE---B-TTT-SB-

pLDDT: mean 83.38, std 12.26, range [47.59, 94.56]

Sequence (108 aa):
AAIITKCSRWPLIIDPQLQGVTWIRKRESVNGLISVQQSNAAYLSSVQRAMEEGLPLLLEKVGESFDAVMEPVLARATIRKGRKIVMKLGDKEIDMLSLKDEESGMPV

Foldseek 3Di:
DVCCVDDQFHDDDDDPPCPVVVVCCVVQVVQVEDEEEPPDPCVLVSVLVCFQVVGHYHYPPDDPDDDPLCVQVRNVVWDDDPPWIWTGRPPDIGTGDADQPPVPRGGD